Protein AF-A0A1B6G042-F1 (afdb_monomer_lite)

Organism: NCBI:txid1464854

Secondary structure (DSSP, 8-state):
-----------STT--------SS-----------------SSHHHHT---SS-GGG----SS----SPPP-------HHHHHH-----S---TTSTT------------GGG---EEEE-TT--EEEEEETTEEEEEEETTSS--EEEE-GGG----

Structure (mmCIF, N/CA/C/O backbone):
data_AF-A0A1B6G042-F1
#
_entry.id   AF-A0A1B6G042-F1
#
loop_
_atom_site.group_PDB
_atom_site.id
_atom_site.type_symbol
_atom_site.label_atom_id
_atom_site.label_alt_id
_atom_site.label_comp_id
_atom_site.label_asym_id
_atom_site.label_entity_id
_atom_site.label_seq_id
_atom_site.pdbx_PDB_ins_code
_atom_site.Cartn_x
_atom_site.Cartn_y
_atom_site.Cartn_z
_atom_site.occupancy
_atom_site.B_iso_or_equiv
_atom_site.auth_seq_id
_atom_site.auth_comp_id
_atom_site.auth_asym_id
_atom_site.auth_atom_id
_atom_site.pdbx_PDB_model_num
ATOM 1 N N . PRO A 1 1 ? -25.282 -15.200 5.247 1.00 34.31 1 PRO A N 1
ATOM 2 C CA . PRO A 1 1 ? -24.492 -14.093 4.660 1.00 34.31 1 PRO A CA 1
ATOM 3 C C . PRO A 1 1 ? -25.075 -12.740 5.104 1.00 34.31 1 PRO A C 1
ATOM 5 O O . PRO A 1 1 ? -25.828 -12.111 4.377 1.00 34.31 1 PRO A O 1
ATOM 8 N N . THR A 1 2 ? -24.783 -12.350 6.344 1.00 31.58 2 THR A N 1
ATOM 9 C CA . THR A 1 2 ? -25.293 -11.137 7.014 1.00 31.58 2 THR A CA 1
ATOM 10 C C . THR A 1 2 ? -24.176 -10.103 7.174 1.00 31.58 2 THR A C 1
ATOM 12 O O . THR A 1 2 ? -23.960 -9.569 8.254 1.00 31.58 2 THR A O 1
ATOM 15 N N . GLY A 1 3 ? -23.393 -9.892 6.116 1.00 38.59 3 GLY A N 1
ATOM 16 C CA . GLY A 1 3 ? -22.325 -8.899 6.108 1.00 38.59 3 GLY A CA 1
ATOM 17 C C . GLY A 1 3 ? -22.802 -7.665 5.369 1.00 38.59 3 GLY A C 1
ATOM 18 O O . GLY A 1 3 ? -22.848 -7.679 4.142 1.00 38.59 3 GLY A O 1
ATOM 19 N N . THR A 1 4 ? -23.163 -6.618 6.097 1.00 40.19 4 THR A N 1
ATOM 20 C CA . THR A 1 4 ? -23.264 -5.260 5.561 1.00 40.19 4 THR A CA 1
ATOM 21 C C . THR A 1 4 ? -21.873 -4.857 5.063 1.00 40.19 4 THR A C 1
ATOM 23 O O . THR A 1 4 ? -21.015 -4.454 5.846 1.00 40.19 4 THR A O 1
ATOM 26 N N . GLN A 1 5 ? -21.593 -5.070 3.775 1.00 47.50 5 GLN A N 1
ATOM 27 C CA . GLN A 1 5 ? -20.310 -4.731 3.152 1.00 47.50 5 GLN A CA 1
ATOM 28 C C . GLN A 1 5 ? -20.258 -3.227 2.858 1.00 47.50 5 GLN A C 1
ATOM 30 O O . GLN A 1 5 ? -20.260 -2.810 1.704 1.00 47.50 5 GLN A O 1
ATOM 35 N N . HIS A 1 6 ? -20.240 -2.401 3.903 1.00 55.12 6 HIS A N 1
ATOM 36 C CA . HIS A 1 6 ? -19.909 -0.989 3.750 1.00 55.12 6 HIS A CA 1
ATOM 37 C C . HIS A 1 6 ? -18.390 -0.855 3.760 1.00 55.12 6 HIS A C 1
ATOM 39 O O . HIS A 1 6 ? -17.737 -1.077 4.778 1.00 55.12 6 HIS A O 1
ATOM 45 N N . PHE A 1 7 ? -17.830 -0.535 2.596 1.00 55.59 7 PHE A N 1
ATOM 46 C CA . PHE A 1 7 ? -16.443 -0.118 2.465 1.00 55.59 7 PHE A CA 1
ATOM 47 C C . PHE A 1 7 ? -16.405 1.405 2.339 1.00 55.59 7 PHE A C 1
ATOM 49 O O . PHE A 1 7 ? -17.081 1.974 1.484 1.00 55.59 7 PHE A O 1
ATOM 56 N N . GLY A 1 8 ? -15.620 2.051 3.194 1.00 59.97 8 GLY A N 1
ATOM 57 C CA . GLY A 1 8 ? -15.415 3.492 3.195 1.00 59.97 8 GLY A CA 1
ATOM 58 C C . GLY A 1 8 ? -13.937 3.821 3.352 1.00 59.97 8 GLY A C 1
ATOM 59 O O . GLY A 1 8 ? -13.137 2.986 3.776 1.00 59.97 8 GLY A O 1
ATOM 60 N N . PHE A 1 9 ? -13.583 5.050 3.006 1.00 64.38 9 PHE A N 1
ATOM 61 C CA . PHE A 1 9 ? -12.252 5.604 3.196 1.00 64.38 9 PHE A CA 1
ATOM 62 C C . PHE A 1 9 ? -12.363 6.893 4.011 1.00 64.38 9 PHE A C 1
ATOM 64 O O . PHE A 1 9 ? -13.376 7.585 3.950 1.00 64.38 9 PHE A O 1
ATOM 71 N N . TRP A 1 10 ? -11.330 7.175 4.798 1.00 63.88 10 TRP A N 1
ATOM 72 C CA . TRP A 1 10 ? -11.264 8.305 5.712 1.00 63.88 10 TRP A CA 1
ATOM 73 C C . TRP A 1 10 ? -9.916 9.005 5.484 1.00 63.88 10 TRP A C 1
ATOM 75 O O . TRP A 1 10 ? -8.875 8.471 5.870 1.00 63.88 10 TRP A O 1
ATOM 85 N N . ASP A 1 11 ? -9.925 10.160 4.811 1.00 64.75 11 ASP A N 1
ATOM 86 C CA . ASP A 1 11 ? -8.728 10.964 4.490 1.00 64.75 11 ASP A CA 1
ATOM 87 C C . ASP A 1 11 ? -8.532 12.207 5.352 1.00 64.75 11 ASP A C 1
ATOM 89 O O . ASP A 1 11 ? -7.410 12.706 5.421 1.00 64.75 11 ASP A O 1
ATOM 93 N N . SER A 1 12 ? -9.586 12.728 5.976 1.00 62.12 12 SER A N 1
ATOM 94 C CA . SER A 1 12 ? -9.532 14.007 6.684 1.00 62.12 12 SER A CA 1
ATOM 95 C C . SER 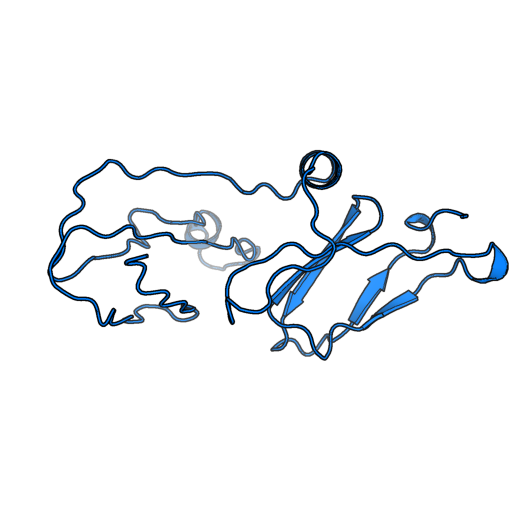A 1 12 ? -9.607 13.874 8.204 1.00 62.12 12 SER A C 1
ATOM 97 O O . SER A 1 12 ? -10.238 12.973 8.757 1.00 62.12 12 SER A O 1
ATOM 99 N N . GLU A 1 13 ? -8.992 14.817 8.913 1.00 65.88 13 GLU A N 1
ATOM 100 C CA . GLU A 1 13 ? -9.157 14.933 10.361 1.00 65.88 13 GLU A CA 1
ATOM 101 C C . GLU A 1 13 ? -10.624 15.186 10.734 1.00 65.88 13 GLU A C 1
ATOM 103 O O . GLU A 1 13 ? -11.360 15.852 10.006 1.00 65.88 13 GLU A O 1
ATOM 108 N N . ASN A 1 14 ? -11.045 14.656 11.888 1.00 66.38 14 ASN A N 1
ATOM 109 C CA . ASN A 1 14 ? -12.383 14.856 12.462 1.00 66.38 14 ASN A CA 1
ATOM 110 C C . ASN A 1 14 ? -13.558 14.460 11.550 1.00 66.38 14 ASN A C 1
ATOM 112 O O . ASN A 1 14 ? -14.662 14.982 11.702 1.00 66.38 14 ASN A O 1
ATOM 116 N N . ASN A 1 15 ? -13.341 13.538 10.610 1.00 73.94 15 ASN A N 1
ATOM 117 C CA . ASN A 1 15 ? -14.422 13.040 9.768 1.00 73.94 15 ASN A CA 1
ATOM 118 C C . ASN A 1 15 ? -15.374 12.128 10.561 1.00 73.94 15 ASN A C 1
ATOM 120 O O . ASN A 1 15 ? -14.982 11.473 11.530 1.00 73.94 15 ASN A O 1
ATOM 124 N N . LEU A 1 16 ? -16.629 12.080 10.131 1.00 80.62 16 LEU A N 1
ATOM 125 C CA . LEU A 1 16 ? -17.658 11.215 10.691 1.00 80.62 16 LEU A CA 1
ATOM 126 C C . LEU A 1 16 ? -18.085 10.228 9.607 1.00 80.62 16 LEU A C 1
ATOM 128 O O . LEU A 1 16 ? -18.511 10.628 8.528 1.00 80.62 16 LEU A O 1
ATOM 132 N N . LEU A 1 17 ? -17.977 8.935 9.907 1.00 81.69 17 LEU A N 1
ATOM 133 C CA . LEU A 1 17 ? -18.494 7.878 9.049 1.00 81.69 17 LEU A CA 1
ATOM 134 C C . LEU A 1 17 ? -19.745 7.281 9.691 1.00 81.69 17 LEU A C 1
ATOM 136 O O . LEU A 1 17 ? -19.658 6.602 10.715 1.00 81.69 17 LEU A O 1
ATOM 140 N N . GLU A 1 18 ? -20.900 7.522 9.076 1.00 84.50 18 GLU A N 1
ATOM 141 C CA . GLU A 1 18 ? -22.148 6.867 9.462 1.00 84.50 18 GLU A CA 1
ATOM 142 C C . GLU A 1 18 ? -22.205 5.459 8.866 1.00 84.50 18 GLU A C 1
ATOM 144 O O . GLU A 1 18 ? -21.971 5.252 7.673 1.00 84.50 18 GLU A O 1
ATOM 149 N N . LEU A 1 19 ? -22.502 4.477 9.715 1.00 83.19 19 LEU A N 1
ATOM 150 C CA . LEU A 1 19 ? -22.678 3.086 9.317 1.00 83.19 19 LEU A CA 1
ATOM 151 C C . LEU A 1 19 ? -24.171 2.763 9.356 1.00 83.19 19 LEU A C 1
ATOM 153 O O . LEU A 1 19 ? -24.751 2.667 10.436 1.00 83.19 19 LEU A O 1
ATOM 157 N N . ASP A 1 20 ? -24.781 2.581 8.187 1.00 84.62 20 ASP A N 1
ATOM 158 C CA . ASP A 1 20 ? -26.182 2.170 8.074 1.00 84.62 20 ASP A CA 1
ATOM 159 C C . ASP A 1 20 ? -26.304 0.656 8.308 1.00 84.62 20 ASP A C 1
ATOM 161 O O . ASP A 1 20 ? -26.171 -0.164 7.397 1.00 84.62 20 ASP A O 1
ATOM 165 N N . ILE A 1 21 ? -26.449 0.270 9.577 1.00 84.69 21 ILE A N 1
ATOM 166 C CA . ILE A 1 21 ? -26.497 -1.129 10.006 1.00 84.69 21 ILE A CA 1
ATOM 167 C C . ILE A 1 21 ? -27.645 -1.369 10.987 1.00 84.69 21 ILE A C 1
ATOM 169 O O . ILE A 1 21 ? -27.965 -0.538 11.834 1.00 84.69 21 ILE A O 1
ATOM 173 N N . LEU A 1 22 ? -28.248 -2.557 10.909 1.00 90.31 22 LEU A N 1
ATOM 174 C CA . LEU A 1 22 ? -29.280 -2.977 11.857 1.00 90.31 22 LEU A CA 1
ATOM 175 C C . LEU A 1 22 ? -28.693 -3.188 13.265 1.00 90.31 22 LEU A C 1
ATOM 177 O O . LEU A 1 22 ? -27.526 -3.576 13.386 1.00 90.31 22 LEU A O 1
ATOM 181 N N . PRO A 1 23 ? -29.493 -3.029 14.338 1.00 90.25 23 PRO A N 1
ATOM 182 C CA . PRO A 1 23 ? -29.051 -3.334 15.696 1.00 90.25 23 PRO A CA 1
ATOM 183 C C . PRO A 1 23 ? -28.523 -4.769 15.825 1.00 90.25 23 PRO A C 1
ATOM 185 O O . PRO A 1 23 ? -29.159 -5.718 15.365 1.00 90.25 23 PRO A O 1
ATOM 188 N N . GLY A 1 24 ? -27.365 -4.942 16.465 1.00 91.75 24 GLY A N 1
ATOM 189 C CA . GLY A 1 24 ? -26.768 -6.261 16.668 1.00 91.75 24 GLY A CA 1
ATOM 190 C C . GLY A 1 24 ? -25.269 -6.226 16.950 1.00 91.75 24 GLY A C 1
ATOM 191 O O . GLY A 1 24 ? -24.676 -5.167 17.152 1.00 91.75 24 GLY A O 1
ATOM 192 N N . VAL A 1 25 ? -24.660 -7.414 16.964 1.00 92.50 25 VAL A N 1
ATOM 193 C CA . VAL A 1 25 ? -23.207 -7.580 17.086 1.00 92.50 25 VAL A CA 1
ATOM 194 C C . VAL A 1 25 ? -22.600 -7.670 15.693 1.00 92.50 25 VAL A C 1
ATOM 196 O O . VAL A 1 25 ? -22.932 -8.570 14.924 1.00 92.50 25 VAL A O 1
ATOM 199 N N . HIS A 1 26 ? -21.671 -6.763 15.403 1.00 90.44 26 HIS A N 1
ATOM 200 C CA . HIS A 1 26 ? -21.015 -6.646 14.104 1.00 90.44 26 HIS A CA 1
ATOM 201 C C . HIS A 1 26 ? -19.498 -6.691 14.241 1.00 90.44 26 HIS A C 1
ATOM 203 O O . HIS A 1 26 ? -18.939 -6.380 15.294 1.00 90.44 26 HIS A O 1
ATOM 209 N N . ARG A 1 27 ? -18.822 -7.064 13.152 1.00 88.94 27 ARG A N 1
ATOM 210 C CA . ARG A 1 27 ? -17.362 -7.013 13.059 1.00 88.94 27 ARG A CA 1
ATOM 211 C C . ARG A 1 27 ? -16.945 -5.708 12.389 1.00 88.94 27 ARG A C 1
ATOM 213 O O . ARG A 1 27 ? -17.296 -5.478 11.238 1.00 88.94 27 ARG A O 1
ATOM 220 N N . LEU A 1 28 ? -16.155 -4.903 13.095 1.00 88.00 28 LEU A N 1
ATOM 221 C CA . LEU A 1 28 ? -15.493 -3.726 12.540 1.00 88.00 28 LEU A CA 1
ATOM 222 C C . LEU A 1 28 ? -14.042 -4.074 12.192 1.00 88.00 28 LEU A C 1
ATOM 224 O O . LEU A 1 28 ? -13.295 -4.551 13.047 1.00 88.00 28 LEU A O 1
ATOM 228 N N . GLU A 1 29 ? -13.648 -3.834 10.944 1.00 88.19 29 GLU A N 1
ATOM 229 C CA . GLU A 1 29 ? -12.272 -3.994 10.470 1.00 88.19 29 GLU A CA 1
ATOM 230 C C . GLU A 1 29 ? -11.763 -2.664 9.926 1.00 88.19 29 GLU A C 1
ATOM 232 O O . GLU A 1 29 ? -12.467 -1.971 9.197 1.00 88.19 29 GLU A O 1
ATOM 237 N N . LEU A 1 30 ? -10.532 -2.312 10.292 1.00 87.44 30 LEU A N 1
ATOM 238 C CA . LEU A 1 30 ? -9.897 -1.059 9.907 1.00 87.44 30 LEU A CA 1
ATOM 239 C C . LEU A 1 30 ? -8.523 -1.369 9.329 1.00 87.44 30 LEU A C 1
ATOM 241 O O . LEU A 1 30 ? -7.677 -1.953 10.010 1.00 87.44 30 LEU A O 1
ATOM 245 N N . LEU A 1 31 ? -8.290 -0.955 8.086 1.00 89.50 31 LEU A N 1
ATOM 246 C CA . LEU A 1 31 ? -6.956 -0.953 7.503 1.00 89.50 31 LEU A CA 1
ATOM 247 C C . LEU A 1 31 ? -6.369 0.452 7.633 1.00 89.50 31 LEU A C 1
ATOM 249 O O . LEU A 1 31 ? -6.847 1.386 6.996 1.00 89.50 31 LEU A O 1
ATOM 253 N N . VAL A 1 32 ? -5.329 0.592 8.453 1.00 89.31 32 VAL A N 1
ATOM 254 C CA . VAL A 1 32 ? -4.673 1.880 8.706 1.00 89.31 32 VAL A CA 1
ATOM 255 C C . VAL A 1 32 ? -3.332 1.923 7.984 1.00 89.31 32 VAL A C 1
ATOM 257 O O . VAL A 1 32 ? -2.435 1.129 8.269 1.00 89.31 32 VAL A O 1
ATOM 260 N N . GLU A 1 33 ? -3.181 2.862 7.052 1.00 89.88 33 GLU A N 1
ATOM 261 C CA . GLU A 1 33 ? -1.941 3.048 6.302 1.00 89.88 33 GLU A CA 1
ATOM 262 C C . GLU A 1 33 ? -1.028 4.077 6.981 1.00 89.88 33 GLU A C 1
ATOM 264 O O . GLU A 1 33 ? -1.398 5.227 7.203 1.00 89.88 33 GLU A O 1
ATOM 269 N N . ASN A 1 34 ? 0.224 3.696 7.234 1.00 90.69 34 ASN A N 1
ATOM 270 C CA . ASN A 1 34 ? 1.278 4.659 7.535 1.00 90.69 34 ASN A CA 1
ATOM 271 C C . ASN A 1 34 ? 1.818 5.261 6.223 1.00 90.69 34 ASN A C 1
ATOM 273 O O . ASN A 1 34 ? 2.567 4.593 5.499 1.00 90.69 34 ASN A O 1
ATOM 277 N N . CYS A 1 35 ? 1.455 6.517 5.942 1.00 88.25 35 CYS A N 1
ATOM 278 C CA . CYS A 1 35 ? 1.837 7.260 4.732 1.00 88.25 35 CYS A CA 1
ATOM 279 C C . CYS A 1 35 ? 3.202 7.976 4.825 1.00 88.25 35 CYS A C 1
ATOM 281 O O . CYS A 1 35 ? 3.535 8.766 3.950 1.00 88.25 35 CYS A O 1
ATOM 283 N N . GLY A 1 36 ? 4.005 7.690 5.855 1.00 88.56 36 GLY A N 1
ATOM 284 C CA . GLY A 1 36 ? 5.276 8.368 6.120 1.00 88.56 36 GLY A CA 1
ATOM 285 C C . GLY A 1 36 ? 5.219 9.206 7.396 1.00 88.56 36 GLY A C 1
ATOM 286 O O . GLY A 1 36 ? 4.154 9.648 7.827 1.00 88.56 36 GLY A O 1
ATOM 287 N N . ARG A 1 37 ? 6.374 9.385 8.044 1.00 90.25 37 ARG A N 1
ATOM 288 C CA . ARG A 1 37 ? 6.514 10.283 9.199 1.00 90.25 37 ARG A CA 1
ATOM 289 C C . ARG A 1 37 ? 6.942 11.664 8.731 1.00 90.25 37 ARG A C 1
ATOM 291 O O . ARG A 1 37 ? 7.588 11.785 7.694 1.00 90.25 37 ARG A O 1
ATOM 298 N N . ILE A 1 38 ? 6.601 12.669 9.528 1.00 89.00 38 ILE A N 1
ATOM 299 C CA . ILE A 1 38 ? 7.084 14.032 9.337 1.00 89.00 38 ILE A CA 1
ATOM 300 C C . ILE A 1 38 ? 8.615 13.989 9.396 1.00 89.00 38 ILE A C 1
ATOM 302 O O . ILE A 1 38 ? 9.189 13.464 10.349 1.00 89.00 38 ILE A O 1
ATOM 306 N N . SER A 1 39 ? 9.268 14.483 8.346 1.00 90.44 39 SER A N 1
ATOM 307 C CA . SER A 1 39 ? 10.732 14.527 8.240 1.00 90.44 39 SER A CA 1
ATOM 308 C C . SER A 1 39 ? 11.306 15.919 8.499 1.00 90.44 39 SER A C 1
ATOM 310 O O . SER A 1 39 ? 12.521 16.074 8.567 1.00 90.44 39 SER A O 1
ATOM 312 N N . TYR A 1 40 ? 10.444 16.928 8.616 1.00 92.38 40 TYR A N 1
ATOM 313 C CA . TYR A 1 40 ? 10.811 18.308 8.899 1.00 92.38 40 TYR A CA 1
ATOM 314 C C . TYR A 1 40 ? 9.673 19.001 9.647 1.00 92.38 40 TYR A C 1
ATOM 316 O O . TYR A 1 40 ? 8.518 18.897 9.238 1.00 92.38 40 TYR A O 1
ATOM 324 N N . SER A 1 41 ? 10.002 19.687 10.738 1.00 91.81 41 SER A N 1
ATOM 325 C CA . SER A 1 41 ? 9.063 20.472 11.536 1.00 91.81 41 SER A CA 1
ATOM 326 C C . SER A 1 41 ? 9.827 21.498 12.367 1.00 91.81 41 SER A C 1
ATOM 328 O O . SER A 1 41 ? 10.917 21.201 12.857 1.00 91.81 41 SER A O 1
ATOM 330 N N . GLU A 1 42 ? 9.242 22.679 12.559 1.00 93.31 42 GLU A N 1
ATOM 331 C CA . GLU A 1 42 ? 9.721 23.663 13.539 1.00 93.31 42 GLU A CA 1
ATOM 332 C C . GLU A 1 42 ? 9.373 23.241 14.975 1.00 93.31 42 GLU A C 1
ATOM 334 O O . GLU A 1 42 ? 10.107 23.544 15.914 1.00 93.31 42 GLU A O 1
ATOM 339 N N . ASN A 1 43 ? 8.282 22.488 15.145 1.00 91.69 43 ASN A N 1
ATOM 340 C CA . ASN A 1 43 ? 7.909 21.878 16.413 1.00 91.69 43 ASN A CA 1
ATOM 341 C C . ASN A 1 43 ? 8.449 20.441 16.490 1.00 91.69 43 ASN A C 1
ATOM 343 O O . ASN A 1 43 ? 7.992 19.556 15.760 1.00 91.69 43 ASN A O 1
ATOM 347 N N . LEU A 1 44 ? 9.408 20.201 17.386 1.00 89.31 44 LEU A N 1
ATOM 348 C CA . LEU A 1 44 ? 10.047 18.893 17.557 1.00 89.31 44 LEU A CA 1
ATOM 349 C C . LEU A 1 44 ? 9.080 17.800 18.030 1.00 89.31 44 LEU A C 1
ATOM 351 O O . LEU A 1 44 ? 9.294 16.634 17.696 1.00 89.31 44 LEU A O 1
ATOM 355 N N . ASP A 1 45 ? 8.000 18.151 18.731 1.00 88.00 45 ASP A N 1
ATOM 356 C CA . ASP A 1 45 ? 7.016 17.168 19.199 1.00 88.00 45 ASP A CA 1
ATOM 357 C C . ASP A 1 45 ? 6.321 16.464 18.025 1.00 88.00 45 ASP A C 1
ATOM 359 O O . ASP A 1 45 ? 6.023 15.271 18.093 1.00 88.00 45 ASP A O 1
ATOM 363 N N . TRP A 1 46 ? 6.158 17.155 16.893 1.00 85.12 46 TRP A N 1
ATOM 364 C CA . TRP A 1 46 ? 5.577 16.577 15.676 1.00 85.12 46 TRP A CA 1
ATOM 365 C C . TRP A 1 46 ? 6.467 15.495 15.057 1.00 85.12 46 TRP A C 1
ATOM 367 O O . TRP A 1 46 ? 5.982 14.562 14.418 1.00 85.12 46 TRP A O 1
ATOM 377 N N . LEU A 1 47 ? 7.784 15.561 15.281 1.00 86.62 47 LEU A N 1
ATOM 378 C CA . LEU A 1 47 ? 8.709 14.515 14.833 1.00 86.62 47 LEU A CA 1
ATOM 379 C C . LEU A 1 47 ? 8.558 13.227 15.657 1.00 86.62 47 LEU A C 1
ATOM 381 O O . LEU A 1 47 ? 8.902 12.144 15.175 1.00 86.62 47 LEU A O 1
ATOM 385 N N . ALA A 1 48 ? 8.026 13.325 16.878 1.00 86.19 48 ALA A N 1
ATOM 386 C CA . ALA A 1 48 ? 7.762 12.184 17.749 1.00 86.19 48 ALA A CA 1
ATOM 387 C C . ALA A 1 48 ? 6.402 11.511 17.480 1.00 86.19 48 ALA A C 1
ATOM 389 O O . ALA A 1 48 ? 6.111 10.463 18.070 1.00 86.19 48 ALA A O 1
ATOM 390 N N . GLU A 1 49 ? 5.580 12.060 16.578 1.00 83.50 49 GLU A N 1
ATOM 391 C CA . GLU A 1 49 ? 4.255 11.523 16.280 1.00 83.50 49 GLU A CA 1
ATOM 392 C C . GLU A 1 49 ? 4.297 10.066 15.807 1.00 83.50 49 GLU A C 1
ATOM 394 O O . GLU A 1 49 ? 4.959 9.669 14.834 1.00 83.50 49 GLU A O 1
ATOM 399 N N . LYS A 1 50 ? 3.505 9.242 16.491 1.00 87.31 50 LYS A N 1
ATOM 400 C CA . LYS A 1 50 ? 3.281 7.851 16.108 1.00 87.31 50 LYS A CA 1
ATOM 401 C C . LYS A 1 50 ? 2.212 7.778 15.020 1.00 87.31 50 LYS A C 1
ATOM 403 O O . LYS A 1 50 ? 1.363 8.647 14.879 1.00 87.31 50 LYS A O 1
ATOM 408 N N . LYS A 1 51 ? 2.266 6.707 14.229 1.00 86.94 51 LYS A N 1
ATOM 409 C CA . LYS A 1 51 ? 1.271 6.390 13.196 1.00 86.94 51 LYS A CA 1
ATOM 410 C C . LYS A 1 51 ? 0.471 5.164 13.627 1.00 86.94 51 LYS A C 1
ATOM 412 O O . LYS A 1 51 ? 0.949 4.382 14.449 1.00 86.94 51 LYS A O 1
ATOM 417 N N . GLY A 1 52 ? -0.705 4.974 13.040 1.00 87.88 52 GLY A N 1
ATOM 418 C CA . GLY A 1 52 ? -1.682 3.995 13.522 1.00 87.88 52 GLY A CA 1
ATOM 419 C C . GLY A 1 52 ? -2.694 4.657 14.451 1.00 87.88 52 GLY A C 1
ATOM 420 O O . GLY A 1 52 ? -2.807 5.872 14.429 1.00 87.88 52 GLY A O 1
ATOM 421 N N . LEU A 1 53 ? -3.410 3.874 15.255 1.00 86.31 53 LEU A N 1
ATOM 422 C CA . LEU A 1 53 ? -4.344 4.390 16.259 1.00 86.31 53 LEU A CA 1
ATOM 423 C C . LEU A 1 53 ? -3.655 4.486 17.623 1.00 86.31 53 LEU A C 1
ATOM 425 O O . LEU A 1 53 ? -2.944 3.567 18.035 1.00 86.31 53 LEU A O 1
ATOM 429 N N . GLY A 1 54 ? -3.893 5.582 18.326 1.00 80.75 54 GLY A N 1
ATOM 430 C CA . GLY A 1 54 ? -3.304 5.906 19.616 1.00 80.75 54 GLY A CA 1
ATOM 431 C C . GLY A 1 54 ? -4.205 6.840 20.427 1.00 80.75 54 GLY A C 1
ATOM 432 O O . GLY A 1 54 ? -5.327 7.134 20.010 1.00 80.75 54 GLY A O 1
ATOM 433 N N . PRO A 1 55 ? -3.741 7.294 21.605 1.00 78.25 55 PRO A N 1
ATOM 434 C CA . PRO A 1 55 ? -4.516 8.183 22.472 1.00 78.25 55 PRO A CA 1
ATOM 435 C C . PRO A 1 55 ? -4.958 9.473 21.767 1.00 78.25 55 PRO A C 1
ATOM 437 O O . PRO A 1 55 ? -6.100 9.901 21.933 1.00 78.25 55 PRO A O 1
ATOM 440 N N . ASP A 1 56 ? -4.074 10.025 20.933 1.00 74.31 56 ASP A N 1
ATOM 441 C CA . ASP A 1 56 ? -4.249 11.324 20.275 1.00 74.31 56 ASP A CA 1
ATOM 442 C C . ASP A 1 56 ? -5.037 11.233 18.956 1.00 74.31 56 ASP A C 1
ATOM 444 O O . ASP A 1 56 ? -5.483 12.239 18.419 1.00 74.31 56 ASP A O 1
ATOM 448 N N . ASN A 1 57 ? -5.259 10.020 18.442 1.00 76.81 57 ASN A N 1
ATOM 449 C CA . ASN A 1 57 ? -5.967 9.755 17.188 1.00 76.81 57 ASN A CA 1
ATOM 450 C C . ASN A 1 57 ? -6.846 8.498 17.302 1.00 76.81 57 ASN A C 1
ATOM 452 O O . ASN A 1 57 ? -6.739 7.523 16.551 1.00 76.81 57 ASN A O 1
ATOM 456 N N . ARG A 1 58 ? -7.712 8.531 18.315 1.00 79.19 58 ARG A N 1
ATOM 457 C CA . ARG A 1 58 ? -8.673 7.476 18.645 1.00 79.19 58 ARG A CA 1
ATOM 458 C C . ARG A 1 58 ? -9.908 7.516 17.752 1.00 79.19 58 ARG A C 1
ATOM 460 O O . ARG A 1 58 ? -10.389 8.577 17.371 1.00 79.19 58 ARG A O 1
ATOM 467 N N . ILE A 1 59 ? -10.483 6.340 17.532 1.00 82.69 59 ILE A N 1
ATOM 468 C CA . ILE A 1 59 ? -11.812 6.190 16.938 1.00 82.69 59 ILE A CA 1
ATOM 469 C C . ILE A 1 59 ? -12.827 6.080 18.070 1.00 82.69 59 ILE A C 1
ATOM 471 O O . ILE A 1 59 ? -12.636 5.307 19.011 1.00 82.69 59 ILE A O 1
ATOM 475 N N . VAL A 1 60 ? -13.907 6.850 17.968 1.00 86.50 60 VAL A N 1
ATOM 476 C CA . VAL A 1 60 ? -15.022 6.820 18.916 1.00 86.50 60 VAL A CA 1
ATOM 477 C C . VAL A 1 60 ? -16.220 6.185 18.225 1.00 86.50 60 VAL A C 1
ATOM 479 O O . VAL A 1 60 ? -16.680 6.682 17.201 1.00 86.50 60 VAL A O 1
ATOM 482 N N . LEU A 1 61 ? -16.724 5.088 18.789 1.00 88.19 61 LEU A N 1
ATOM 483 C CA . LEU A 1 61 ? -17.958 4.464 18.324 1.00 88.19 61 LEU A CA 1
ATOM 484 C C . LEU A 1 61 ? -19.137 5.107 19.052 1.00 88.19 61 LEU A C 1
ATOM 486 O O . LEU A 1 61 ? -19.259 4.988 20.270 1.00 88.19 61 LEU A O 1
ATOM 490 N N . GLN A 1 62 ? -19.996 5.798 18.310 1.00 89.00 62 GLN A N 1
ATOM 491 C CA . GLN A 1 62 ? -21.260 6.291 18.847 1.00 89.00 62 GLN A CA 1
ATOM 492 C C . GLN A 1 62 ? -22.296 5.161 18.803 1.00 89.00 62 GLN A C 1
ATOM 494 O O . GLN A 1 62 ? -22.345 4.403 17.838 1.00 89.00 62 GLN A O 1
ATOM 499 N N . TYR A 1 63 ? -23.107 5.032 19.856 1.00 89.81 63 TYR A N 1
ATOM 500 C CA . TYR A 1 63 ? -24.201 4.048 19.957 1.00 89.81 63 TYR A CA 1
ATOM 501 C C . TYR A 1 63 ? -23.793 2.564 19.898 1.00 89.81 63 TYR A C 1
ATOM 503 O O . TYR A 1 63 ? -24.653 1.690 19.808 1.00 89.81 63 TYR A O 1
ATOM 511 N N . ALA A 1 64 ? -22.501 2.255 20.005 1.00 89.62 64 ALA A N 1
ATOM 512 C CA . ALA A 1 64 ? -21.988 0.892 20.011 1.00 89.62 64 ALA A CA 1
ATOM 513 C C . ALA A 1 64 ? -20.893 0.728 21.069 1.00 89.62 64 ALA A C 1
ATOM 515 O O . ALA A 1 64 ? -20.118 1.646 21.327 1.00 89.62 64 ALA A O 1
ATOM 516 N N . ASN A 1 65 ? -20.806 -0.469 21.653 1.00 90.62 65 ASN A N 1
ATOM 517 C CA . ASN A 1 65 ? -19.774 -0.825 22.623 1.00 90.62 65 ASN A CA 1
ATOM 518 C C . ASN A 1 65 ? -18.977 -2.037 22.118 1.00 90.62 65 ASN A C 1
ATOM 520 O O . ASN A 1 65 ? -19.592 -3.016 21.683 1.00 90.62 65 ASN A O 1
ATOM 524 N N . PRO A 1 66 ? -17.632 -2.024 22.186 1.00 89.81 66 PRO A N 1
ATOM 525 C CA . PRO A 1 66 ? -16.830 -3.198 21.864 1.00 89.81 66 PRO A CA 1
ATOM 526 C C . PRO A 1 66 ? -17.179 -4.378 22.779 1.00 89.81 66 PRO A C 1
ATOM 528 O O . PRO A 1 66 ? -17.106 -4.270 24.000 1.00 89.81 66 PRO A O 1
ATOM 531 N N . VAL A 1 67 ? -17.516 -5.523 22.183 1.00 92.69 67 VAL A N 1
ATOM 532 C CA . VAL A 1 67 ? -17.813 -6.775 22.911 1.00 92.69 67 VAL A CA 1
ATOM 533 C C . VAL A 1 67 ? -16.631 -7.751 22.934 1.00 92.69 67 VAL A C 1
ATOM 535 O O . VAL A 1 67 ? -16.705 -8.818 23.537 1.00 92.69 67 VAL A O 1
ATOM 538 N N . SER A 1 68 ? -15.525 -7.398 22.278 1.00 90.00 68 SER A N 1
ATOM 539 C CA . SER A 1 68 ? -14.301 -8.195 22.205 1.00 90.00 68 SER A CA 1
ATOM 540 C C . SER A 1 68 ? -13.064 -7.312 22.322 1.00 90.00 68 SER A C 1
ATOM 542 O O . SER A 1 68 ? -13.107 -6.112 22.046 1.00 90.00 68 SER A O 1
ATOM 544 N N . LYS A 1 69 ? -11.927 -7.918 22.683 1.00 90.00 69 LYS A N 1
ATOM 545 C CA . LYS A 1 69 ? -10.630 -7.234 22.622 1.00 90.00 69 LYS A CA 1
ATOM 546 C C . LYS A 1 69 ? -10.301 -6.855 21.177 1.00 90.00 69 LYS A C 1
ATOM 548 O O . LYS A 1 69 ? -10.625 -7.596 20.248 1.00 90.00 69 LYS A O 1
ATOM 553 N N . LEU A 1 70 ? -9.619 -5.725 21.011 1.00 89.19 70 LEU A N 1
ATOM 554 C CA . LEU A 1 70 ? -9.071 -5.321 19.724 1.00 89.19 70 LEU A CA 1
ATOM 555 C C . LEU A 1 70 ? -7.981 -6.315 19.302 1.00 89.19 70 LEU A C 1
ATOM 557 O O . LEU A 1 70 ? -7.030 -6.547 20.048 1.00 89.19 70 LEU A O 1
ATOM 561 N N . ASN A 1 71 ? -8.121 -6.884 18.107 1.00 92.50 71 ASN A N 1
ATOM 562 C CA . ASN A 1 71 ? -7.075 -7.683 17.483 1.00 92.50 71 ASN A CA 1
ATOM 563 C C . ASN A 1 71 ? -6.323 -6.815 16.468 1.00 92.50 71 ASN A C 1
ATOM 565 O O . ASN A 1 71 ? -6.941 -6.258 15.563 1.00 92.50 71 ASN A O 1
ATOM 569 N N . ILE A 1 72 ? -5.003 -6.707 16.618 1.00 92.12 72 ILE A N 1
ATOM 570 C CA . ILE A 1 72 ? -4.147 -5.901 15.744 1.00 92.12 72 ILE A CA 1
ATOM 571 C C . ILE A 1 72 ? -3.249 -6.846 14.959 1.00 92.12 72 ILE A C 1
ATOM 573 O O . ILE A 1 72 ? -2.467 -7.599 15.535 1.00 92.12 72 ILE A O 1
ATOM 577 N N . THR A 1 73 ? -3.344 -6.787 13.634 1.00 93.19 73 THR A N 1
ATOM 578 C CA . THR A 1 73 ? -2.492 -7.562 12.729 1.00 93.19 73 THR A CA 1
ATOM 579 C C . THR A 1 73 ? -1.633 -6.613 11.908 1.00 93.19 73 THR A C 1
ATOM 581 O O . THR A 1 73 ? -2.147 -5.727 11.230 1.00 93.19 73 THR A O 1
ATOM 584 N N . GLY A 1 74 ? -0.314 -6.788 11.979 1.00 91.88 74 GLY A N 1
ATOM 585 C CA . GLY A 1 74 ? 0.619 -6.043 11.141 1.00 91.88 74 GLY A CA 1
ATOM 586 C C . GLY A 1 74 ? 0.603 -6.562 9.704 1.00 91.88 74 GLY A C 1
ATOM 587 O O . GLY A 1 74 ? 0.670 -7.769 9.481 1.00 91.88 74 GLY A O 1
ATOM 588 N N . VAL A 1 75 ? 0.568 -5.647 8.734 1.00 92.38 75 VAL A N 1
ATOM 589 C CA . VAL A 1 75 ? 0.732 -5.949 7.304 1.00 92.38 75 VAL A CA 1
ATOM 590 C C . VAL A 1 75 ? 2.059 -5.325 6.863 1.00 92.38 75 VAL A C 1
ATOM 592 O O . VAL A 1 75 ? 2.089 -4.170 6.444 1.00 92.38 75 VAL A O 1
ATOM 595 N N . PRO A 1 76 ? 3.192 -6.028 7.052 1.00 89.19 76 PRO A N 1
ATOM 596 C CA . PRO A 1 76 ? 4.508 -5.396 7.006 1.00 89.19 76 PRO A CA 1
ATOM 597 C C . PRO A 1 76 ? 4.980 -5.103 5.576 1.00 89.19 76 PRO A C 1
ATOM 599 O O . PRO A 1 76 ? 5.867 -4.275 5.398 1.00 89.19 76 PRO A O 1
ATOM 602 N N . LEU A 1 77 ? 4.401 -5.775 4.567 1.00 92.56 77 LEU A N 1
ATOM 603 C CA . LEU A 1 77 ? 4.707 -5.581 3.141 1.00 92.56 77 LEU A CA 1
ATOM 604 C C . LEU A 1 77 ? 6.217 -5.648 2.828 1.00 92.56 77 LEU A C 1
ATOM 606 O O . LEU A 1 77 ? 6.728 -4.959 1.948 1.00 92.56 77 LEU A O 1
ATOM 610 N N . LEU A 1 78 ? 6.942 -6.489 3.570 1.00 94.44 78 LEU A N 1
ATOM 611 C CA . LEU A 1 78 ? 8.363 -6.747 3.352 1.00 94.44 78 LEU A CA 1
ATOM 612 C C . LEU A 1 78 ? 8.553 -7.679 2.156 1.00 94.44 78 LEU A C 1
ATOM 614 O O . LEU A 1 78 ? 7.689 -8.504 1.864 1.00 94.44 78 LEU A O 1
ATOM 618 N N . SER A 1 79 ? 9.721 -7.602 1.517 1.00 94.25 79 SER A N 1
ATOM 619 C CA . SER A 1 79 ? 10.060 -8.431 0.353 1.00 94.25 79 SER A CA 1
ATOM 620 C C . SER A 1 79 ? 9.790 -9.924 0.588 1.00 94.25 79 SER A C 1
ATOM 622 O O . SER A 1 79 ? 9.021 -10.531 -0.151 1.00 94.25 79 SER A O 1
ATOM 624 N N . HIS A 1 80 ? 10.324 -10.492 1.677 1.00 94.56 80 HIS A N 1
ATOM 625 C CA . HIS A 1 80 ? 10.116 -11.899 2.040 1.00 94.56 80 HIS A CA 1
ATOM 626 C C . HIS A 1 80 ? 8.657 -12.225 2.401 1.00 94.56 80 HIS A C 1
ATOM 628 O O . HIS A 1 80 ? 8.189 -13.340 2.184 1.00 94.56 80 HIS A O 1
ATOM 634 N N . TRP A 1 81 ? 7.919 -11.256 2.951 1.00 94.56 81 TRP A N 1
ATOM 635 C CA . TRP A 1 81 ? 6.503 -11.429 3.256 1.00 94.56 81 TRP A CA 1
ATOM 636 C C . TRP A 1 81 ? 5.701 -11.547 1.958 1.00 94.56 81 TRP A C 1
ATOM 638 O O . TRP A 1 81 ? 4.990 -12.527 1.780 1.00 94.56 81 TRP A O 1
ATOM 648 N N . ILE A 1 82 ? 5.903 -10.629 1.007 1.00 94.81 82 ILE A N 1
ATOM 649 C CA . ILE A 1 82 ? 5.245 -10.657 -0.307 1.00 94.81 82 ILE A CA 1
ATOM 650 C C . ILE A 1 82 ? 5.599 -11.923 -1.094 1.00 94.81 82 ILE A C 1
ATOM 652 O O . ILE A 1 82 ? 4.713 -12.543 -1.682 1.00 94.81 82 ILE A O 1
ATOM 656 N N . THR A 1 83 ? 6.869 -12.335 -1.100 1.00 94.06 83 THR A N 1
ATOM 657 C CA . THR A 1 83 ? 7.302 -13.519 -1.859 1.00 94.06 83 THR A CA 1
ATOM 658 C C . THR A 1 83 ? 6.869 -14.841 -1.223 1.00 94.06 83 THR A C 1
ATOM 660 O O . THR A 1 83 ? 6.774 -15.837 -1.937 1.00 94.06 83 THR A O 1
ATOM 663 N N . SER A 1 84 ? 6.551 -14.862 0.078 1.00 94.88 84 SER A N 1
ATOM 664 C CA . SER A 1 84 ? 6.015 -16.050 0.765 1.00 94.88 84 SER A CA 1
ATOM 665 C C . SER A 1 84 ? 4.497 -16.218 0.640 1.00 94.88 84 SER A C 1
ATOM 667 O O . SER A 1 84 ? 3.971 -17.267 1.018 1.00 94.88 84 SER A O 1
ATOM 669 N N . LEU A 1 85 ? 3.774 -15.232 0.092 1.00 93.50 85 LEU A N 1
ATOM 670 C CA . LEU A 1 85 ? 2.324 -15.326 -0.080 1.00 93.50 85 LEU A CA 1
ATOM 671 C C . LEU A 1 85 ? 1.944 -16.454 -1.045 1.00 93.50 85 LEU A C 1
ATOM 673 O O . LEU A 1 85 ? 2.404 -16.523 -2.189 1.00 93.50 85 LEU A O 1
ATOM 677 N N . THR A 1 86 ? 1.019 -17.300 -0.602 1.00 93.12 86 THR A N 1
ATOM 678 C CA . THR A 1 86 ? 0.448 -18.405 -1.378 1.00 93.12 86 THR A CA 1
ATOM 679 C C . THR A 1 86 ? -1.058 -18.204 -1.573 1.00 93.1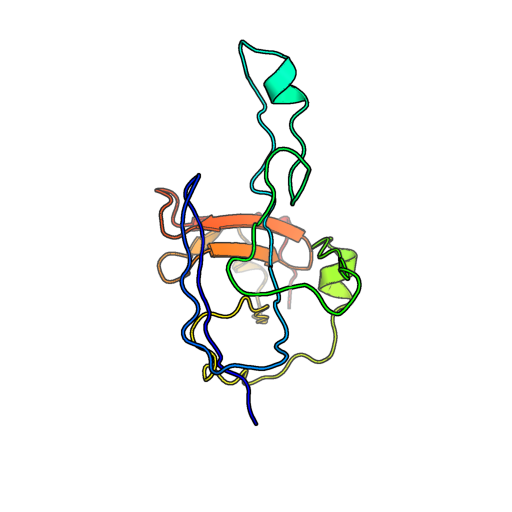2 86 THR A C 1
ATOM 681 O O . THR A 1 86 ? -1.633 -17.217 -1.124 1.00 93.12 86 THR A O 1
ATOM 684 N N . GLY A 1 87 ? -1.720 -19.116 -2.291 1.00 91.06 87 GLY A N 1
ATOM 685 C CA . GLY A 1 87 ? -3.181 -19.082 -2.426 1.00 91.06 87 GLY A CA 1
ATOM 686 C C . GLY A 1 87 ? -3.733 -18.091 -3.457 1.00 91.06 87 GLY A C 1
ATOM 687 O O . GLY A 1 87 ? -4.945 -17.885 -3.493 1.00 91.06 87 GLY A O 1
ATOM 688 N N . TRP A 1 88 ? -2.879 -17.525 -4.318 1.00 89.44 88 TRP A N 1
ATOM 689 C CA . TRP A 1 88 ? -3.271 -16.666 -5.440 1.00 89.44 88 TRP A CA 1
ATOM 690 C C . TRP A 1 88 ? -4.376 -17.301 -6.294 1.00 89.44 88 TRP A C 1
ATOM 692 O O . TRP A 1 88 ? -4.326 -18.490 -6.619 1.00 89.44 88 TRP A O 1
ATOM 702 N N . LYS A 1 89 ? -5.377 -16.501 -6.668 1.00 85.56 89 LYS A N 1
ATOM 703 C CA . LYS A 1 89 ? -6.517 -16.935 -7.482 1.00 85.56 89 LYS A CA 1
ATOM 704 C C . LYS A 1 89 ? -6.516 -16.176 -8.808 1.00 85.56 89 LYS A C 1
ATOM 706 O O . LYS A 1 89 ? -6.435 -14.956 -8.810 1.00 85.56 89 LYS A O 1
ATOM 711 N N . ASN A 1 90 ? -6.670 -16.898 -9.921 1.00 75.25 90 ASN A N 1
ATOM 712 C CA . ASN A 1 90 ? -6.646 -16.337 -11.285 1.00 75.25 90 ASN A CA 1
ATOM 713 C C . ASN A 1 90 ? -7.825 -15.399 -11.595 1.00 75.25 90 ASN A C 1
ATOM 715 O O . ASN A 1 90 ? -7.816 -14.699 -12.600 1.00 75.25 90 ASN A O 1
ATOM 719 N N . LYS A 1 91 ? -8.862 -15.416 -10.754 1.00 62.31 91 LYS A N 1
ATOM 720 C CA . LYS A 1 91 ? -10.041 -14.561 -10.847 1.00 62.31 91 LYS A CA 1
ATOM 721 C C . LYS A 1 91 ? -10.436 -14.190 -9.429 1.00 62.31 91 LYS A C 1
ATOM 723 O O . LYS A 1 91 ? -11.120 -14.958 -8.752 1.00 62.31 91 LYS A O 1
ATOM 728 N N . VAL A 1 92 ? -9.957 -13.050 -8.945 1.00 56.25 92 VAL A N 1
ATOM 729 C CA . VAL A 1 92 ? -10.582 -12.451 -7.770 1.00 56.25 92 VAL A CA 1
ATOM 730 C C . VAL A 1 92 ? -11.925 -11.935 -8.258 1.00 56.25 92 VAL A C 1
ATOM 732 O O . VAL A 1 92 ? -11.995 -11.208 -9.248 1.00 56.25 92 VAL A O 1
ATOM 735 N N . ARG A 1 93 ? -13.002 -12.379 -7.610 1.00 48.25 93 ARG A N 1
ATOM 736 C CA . ARG A 1 93 ? -14.306 -11.742 -7.740 1.00 48.25 93 ARG A CA 1
ATOM 737 C C . ARG A 1 93 ? -14.090 -10.245 -7.496 1.00 48.25 93 ARG A C 1
ATOM 739 O O . ARG A 1 93 ? -13.957 -9.835 -6.351 1.00 48.25 93 ARG A O 1
ATOM 746 N N . TYR A 1 94 ? -14.123 -9.439 -8.556 1.00 48.47 94 TYR A N 1
ATOM 747 C CA . TYR A 1 94 ? -14.322 -7.981 -8.504 1.00 48.47 94 TYR A CA 1
ATOM 748 C C . TYR A 1 94 ? -15.668 -7.606 -7.830 1.00 48.47 94 TYR A C 1
ATOM 750 O O . TYR A 1 94 ? -16.094 -6.458 -7.877 1.00 48.47 94 TYR A O 1
ATOM 758 N N . GLU A 1 95 ? -16.370 -8.573 -7.225 1.00 47.72 95 GLU A N 1
ATOM 759 C CA . GLU A 1 95 ? -17.671 -8.418 -6.580 1.00 47.72 95 GLU A CA 1
ATOM 760 C C . GLU A 1 95 ? -17.590 -7.585 -5.296 1.00 47.72 95 GLU A C 1
ATOM 762 O O . GLU A 1 95 ? -18.601 -7.013 -4.908 1.00 47.72 95 GLU A O 1
ATOM 767 N N . VAL A 1 96 ? -16.411 -7.431 -4.676 1.00 50.72 96 VAL A N 1
ATOM 768 C CA . VAL A 1 96 ? -16.222 -6.444 -3.601 1.00 50.72 96 VAL A CA 1
ATOM 769 C C . VAL A 1 96 ? -15.581 -5.195 -4.196 1.00 50.72 96 VAL A C 1
ATOM 771 O O . VAL A 1 96 ? -14.365 -5.005 -4.135 1.00 50.72 96 VAL A O 1
ATOM 774 N N . LYS A 1 97 ? -16.403 -4.339 -4.812 1.00 53.84 97 LYS A N 1
ATOM 775 C CA . LYS A 1 97 ? -15.980 -2.982 -5.177 1.00 53.84 97 LYS A CA 1
ATOM 776 C C . LYS A 1 97 ? -15.450 -2.287 -3.916 1.00 53.84 97 LYS A C 1
ATOM 778 O O . LYS A 1 97 ? -16.208 -2.048 -2.985 1.00 53.84 97 LYS A O 1
ATOM 783 N N . GLY A 1 98 ? -14.154 -1.980 -3.897 1.00 65.00 98 GLY A N 1
ATOM 784 C CA . GLY A 1 98 ? -13.539 -1.085 -2.913 1.00 65.00 98 GLY A CA 1
ATOM 785 C C . GLY A 1 98 ? -12.558 -1.722 -1.928 1.00 65.00 98 GLY A C 1
ATOM 786 O O . GLY A 1 98 ? -11.710 -1.006 -1.416 1.00 65.00 98 GLY A O 1
ATOM 787 N N . ALA A 1 99 ? -12.578 -3.036 -1.682 1.00 74.88 99 ALA A N 1
ATOM 788 C CA . ALA A 1 99 ? -11.701 -3.602 -0.651 1.00 74.88 99 ALA A CA 1
ATOM 789 C C . ALA A 1 99 ? -10.206 -3.628 -1.065 1.00 74.88 99 ALA A C 1
ATOM 791 O O . ALA A 1 99 ? -9.885 -4.012 -2.198 1.00 74.88 99 ALA A O 1
ATOM 792 N N . PRO A 1 100 ? -9.271 -3.309 -0.144 1.00 83.38 100 PRO A N 1
ATOM 793 C CA . PRO A 1 100 ? -7.836 -3.438 -0.367 1.00 83.38 100 PRO A CA 1
ATOM 794 C C . PRO A 1 100 ? -7.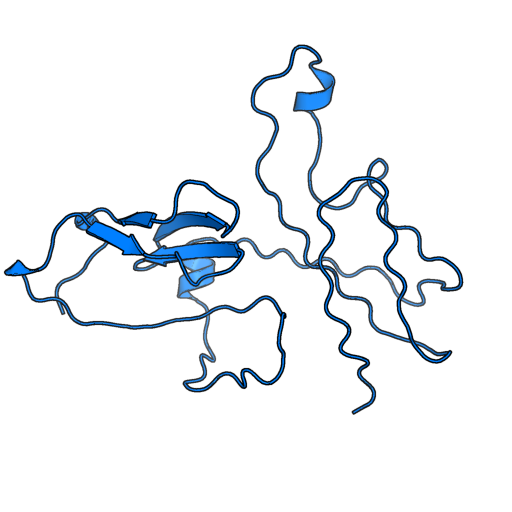477 -4.858 -0.801 1.00 83.38 100 PRO A C 1
ATOM 796 O O . PRO A 1 100 ? -7.836 -5.832 -0.140 1.00 83.38 100 PRO A O 1
ATOM 799 N N . SER A 1 101 ? -6.768 -4.972 -1.921 1.00 85.94 101 SER A N 1
ATOM 800 C CA . SER A 1 101 ? -6.483 -6.253 -2.565 1.00 85.94 101 SER A CA 1
ATOM 801 C C . SER A 1 101 ? -5.036 -6.323 -3.037 1.00 85.94 101 SER A C 1
ATOM 803 O O . SER A 1 101 ? -4.462 -5.324 -3.465 1.00 85.94 101 SER A O 1
ATOM 805 N N . LEU A 1 102 ? -4.457 -7.525 -2.995 1.00 90.19 102 LEU A N 1
ATOM 806 C CA . LEU A 1 102 ? -3.173 -7.817 -3.627 1.00 90.19 102 LEU A CA 1
ATOM 807 C C . LEU A 1 102 ? -3.419 -8.455 -4.992 1.00 90.19 102 LEU A C 1
ATOM 809 O O . LEU A 1 102 ? -4.115 -9.465 -5.101 1.00 90.19 102 LEU A O 1
ATOM 813 N N . ILE A 1 103 ? -2.815 -7.873 -6.023 1.00 90.56 103 ILE A N 1
ATOM 814 C CA . ILE A 1 103 ? -2.898 -8.345 -7.404 1.00 90.56 103 ILE A CA 1
ATOM 815 C C . ILE A 1 103 ? -1.499 -8.770 -7.832 1.00 90.56 103 ILE A C 1
ATOM 817 O O . ILE A 1 103 ? -0.518 -8.079 -7.564 1.00 90.56 103 ILE A O 1
ATOM 821 N N . ARG A 1 104 ? -1.406 -9.926 -8.491 1.00 91.88 104 ARG A N 1
ATOM 822 C CA . ARG A 1 104 ? -0.151 -10.460 -9.016 1.00 91.88 104 ARG A CA 1
ATOM 823 C C . ARG A 1 104 ? -0.325 -10.832 -10.473 1.00 91.88 104 ARG A C 1
ATOM 825 O O . ARG A 1 104 ? -1.290 -11.502 -10.829 1.00 91.88 104 ARG A O 1
ATOM 832 N N . THR A 1 105 ? 0.658 -10.454 -11.274 1.00 91.69 105 THR A N 1
ATOM 833 C CA . THR A 1 105 ? 0.791 -10.864 -12.668 1.00 91.69 105 THR A CA 1
ATOM 834 C C . THR A 1 105 ? 2.228 -11.296 -12.950 1.00 91.69 105 THR A C 1
ATOM 836 O O . THR A 1 105 ? 3.131 -11.034 -12.152 1.00 91.69 105 THR A O 1
ATOM 839 N N . THR A 1 106 ? 2.421 -11.985 -14.067 1.00 93.19 106 THR A N 1
ATOM 840 C CA . THR A 1 106 ? 3.717 -12.423 -14.587 1.00 93.19 106 THR A CA 1
ATOM 841 C C . THR A 1 106 ? 3.753 -12.138 -16.078 1.00 93.19 106 THR A C 1
ATOM 843 O O . THR A 1 106 ? 2.770 -12.385 -16.775 1.00 93.19 106 THR A O 1
ATOM 846 N N . PHE A 1 107 ? 4.885 -11.657 -16.565 1.00 93.25 107 PHE A N 1
ATOM 847 C CA . PHE A 1 107 ? 5.144 -11.420 -17.978 1.00 93.25 107 PHE A CA 1
ATOM 848 C C . PHE A 1 107 ? 6.569 -11.868 -18.290 1.00 93.25 107 PHE A C 1
ATOM 850 O O . PHE A 1 107 ? 7.392 -11.960 -17.380 1.00 93.25 107 PHE A O 1
ATOM 857 N N . TYR A 1 108 ? 6.822 -12.159 -19.562 1.00 95.12 108 TYR A N 1
ATOM 858 C CA . TYR A 1 108 ? 8.094 -12.689 -20.033 1.00 95.12 108 TYR A CA 1
ATOM 859 C C . TYR A 1 108 ? 8.875 -11.605 -20.774 1.00 95.12 108 TYR A C 1
ATOM 861 O O . TYR A 1 108 ? 8.286 -10.854 -21.556 1.00 95.12 108 TYR A O 1
ATOM 869 N N . LEU A 1 109 ? 10.183 -11.528 -20.534 1.00 93.56 109 LEU A N 1
ATOM 870 C CA . LEU A 1 109 ? 11.079 -10.556 -21.165 1.00 93.56 109 LEU A CA 1
ATOM 871 C C . LEU A 1 109 ? 12.236 -11.265 -21.864 1.00 93.56 109 LEU A C 1
ATOM 873 O O . LEU A 1 109 ? 12.947 -12.084 -21.275 1.00 93.56 109 LEU A O 1
ATOM 877 N N . THR A 1 110 ? 12.472 -10.892 -23.119 1.00 95.25 110 THR A N 1
ATOM 878 C CA . THR A 1 110 ? 13.701 -11.226 -23.838 1.00 95.25 110 THR A CA 1
ATOM 879 C C . THR A 1 110 ? 14.816 -10.250 -23.460 1.00 95.25 110 THR A C 1
ATOM 881 O O . THR A 1 110 ? 14.577 -9.171 -22.917 1.00 95.25 110 THR A O 1
ATOM 884 N N . ARG A 1 111 ? 16.072 -10.634 -23.713 1.00 93.25 111 ARG A N 1
ATOM 885 C CA . ARG A 1 111 ? 17.252 -9.866 -23.280 1.00 93.25 111 ARG A CA 1
ATOM 886 C C . ARG A 1 111 ? 17.268 -8.439 -23.837 1.00 93.25 111 ARG A C 1
ATOM 888 O O . ARG A 1 111 ? 17.701 -7.529 -23.143 1.00 93.25 111 ARG A O 1
ATOM 895 N N . 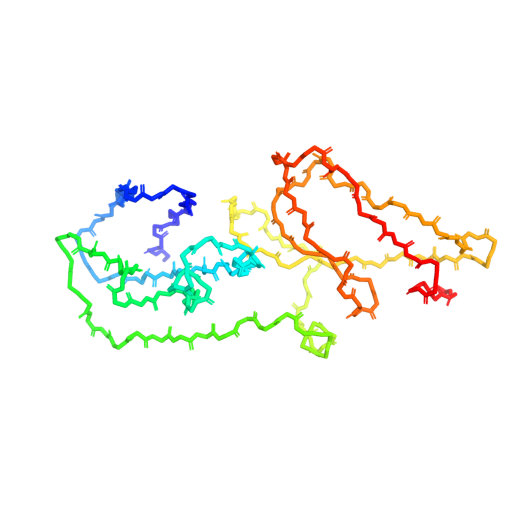ASP A 1 112 ? 16.816 -8.268 -25.069 1.00 93.88 112 ASP A N 1
ATOM 896 C CA . ASP A 1 112 ? 16.721 -6.995 -25.786 1.00 93.88 112 ASP A CA 1
ATOM 897 C C . ASP A 1 112 ? 15.649 -6.047 -25.225 1.00 93.88 112 ASP A C 1
ATOM 899 O O . ASP A 1 112 ? 15.716 -4.848 -25.477 1.00 93.88 112 ASP A O 1
ATOM 903 N N . LEU A 1 113 ? 14.708 -6.558 -24.425 1.00 93.12 113 LEU A N 1
ATOM 904 C CA . LEU A 1 113 ? 13.651 -5.770 -23.784 1.00 93.12 113 LEU A CA 1
ATOM 905 C C . LEU A 1 113 ? 13.984 -5.363 -22.341 1.00 93.12 113 LEU A C 1
ATOM 907 O O . LEU A 1 113 ? 13.207 -4.644 -21.714 1.00 93.12 113 LEU A O 1
ATOM 911 N N . ILE A 1 114 ? 15.116 -5.814 -21.789 1.00 95.19 114 ILE A N 1
ATOM 912 C CA . ILE A 1 114 ? 15.536 -5.426 -20.439 1.00 95.19 114 ILE A CA 1
ATOM 913 C C . ILE A 1 114 ? 16.132 -4.020 -20.495 1.00 95.19 114 ILE A C 1
ATOM 915 O O . ILE A 1 114 ? 17.282 -3.825 -20.886 1.00 95.19 114 ILE A O 1
ATOM 919 N N . ALA A 1 115 ? 15.341 -3.049 -20.059 1.00 96.38 115 ALA A N 1
ATOM 920 C CA . ALA A 1 115 ? 15.739 -1.660 -19.916 1.00 96.38 115 ALA A CA 1
ATOM 921 C C . ALA A 1 115 ? 15.030 -1.029 -18.716 1.00 96.38 115 ALA A C 1
ATOM 923 O O . ALA A 1 115 ? 14.047 -1.565 -18.197 1.00 96.38 115 ALA A O 1
ATOM 924 N N . ASP A 1 116 ? 15.544 0.118 -18.283 1.00 98.25 116 ASP A N 1
ATOM 925 C CA . ASP A 1 116 ? 14.839 0.981 -17.348 1.00 98.25 116 ASP A CA 1
ATOM 926 C C . ASP A 1 116 ? 13.492 1.373 -17.962 1.00 98.25 116 ASP A C 1
ATOM 928 O O . ASP A 1 116 ? 13.392 1.645 -19.162 1.00 98.25 116 ASP A O 1
ATOM 932 N N . THR A 1 117 ? 12.439 1.382 -17.152 1.00 97.44 117 THR A N 1
ATOM 933 C CA . THR A 1 117 ? 11.092 1.679 -17.642 1.00 97.44 117 THR A CA 1
ATOM 934 C C . THR A 1 117 ? 10.248 2.380 -16.586 1.00 97.44 117 THR A C 1
ATOM 936 O O . THR A 1 117 ? 10.699 2.663 -15.475 1.00 97.44 117 THR A O 1
ATOM 939 N N . PHE A 1 118 ? 9.007 2.678 -16.951 1.00 97.44 118 PHE A N 1
ATOM 940 C CA . PHE A 1 118 ? 8.026 3.334 -16.110 1.00 97.44 118 PHE A CA 1
ATOM 941 C C . PHE A 1 118 ? 6.732 2.528 -16.137 1.00 97.44 118 PHE A C 1
ATOM 943 O O . PHE A 1 118 ? 6.163 2.286 -17.200 1.00 97.44 118 PHE A O 1
ATOM 950 N N . LEU A 1 119 ? 6.271 2.100 -14.964 1.00 96.50 119 LEU A N 1
ATOM 951 C CA . LEU A 1 119 ? 4.970 1.463 -14.819 1.00 96.50 119 LEU A CA 1
ATOM 952 C C . LEU A 1 119 ? 3.890 2.541 -14.811 1.00 96.50 119 LEU A C 1
ATOM 954 O O . LEU A 1 119 ? 3.875 3.368 -13.900 1.00 96.50 119 LEU A O 1
ATOM 958 N N . ASP A 1 120 ? 2.999 2.500 -15.796 1.00 95.94 120 ASP A N 1
ATOM 959 C CA . ASP A 1 120 ? 1.798 3.332 -15.837 1.00 95.94 120 ASP A CA 1
ATOM 960 C C . ASP A 1 120 ? 0.775 2.859 -14.793 1.00 95.94 120 ASP A C 1
ATOM 962 O O . ASP A 1 120 ? 0.436 1.675 -14.712 1.00 95.94 120 ASP A O 1
ATOM 966 N N . ILE A 1 121 ? 0.326 3.800 -13.971 1.00 93.81 121 ILE A N 1
ATOM 967 C CA . ILE A 1 121 ? -0.623 3.612 -12.868 1.00 93.81 121 ILE A CA 1
ATOM 968 C C . ILE A 1 121 ? -1.846 4.531 -13.026 1.00 93.81 121 ILE A C 1
ATOM 970 O O . ILE A 1 121 ? -2.611 4.665 -12.072 1.00 93.81 121 ILE A O 1
ATOM 974 N N . GLY A 1 122 ? -2.028 5.170 -14.190 1.00 90.44 122 GLY A N 1
ATOM 975 C CA . GLY A 1 122 ? -3.046 6.202 -14.425 1.00 90.44 122 GLY A CA 1
ATOM 976 C C . GLY A 1 122 ? -4.476 5.775 -14.091 1.00 90.44 122 GLY A C 1
ATOM 977 O O . GLY A 1 122 ? -5.260 6.557 -13.558 1.00 90.44 122 GLY A O 1
ATOM 978 N N . ASP A 1 123 ? -4.790 4.503 -14.332 1.00 88.50 123 ASP A N 1
ATOM 979 C CA . ASP A 1 123 ? -6.112 3.920 -14.071 1.00 88.50 123 ASP A CA 1
ATOM 980 C C . ASP A 1 123 ? -6.215 3.229 -12.698 1.00 88.50 123 ASP A C 1
ATOM 982 O O . ASP A 1 123 ? -7.199 2.544 -12.399 1.00 88.50 123 ASP A O 1
ATOM 986 N N . TRP A 1 124 ? -5.178 3.326 -11.863 1.00 90.31 124 TRP A N 1
ATOM 987 C CA . TRP A 1 124 ? -5.127 2.660 -10.563 1.00 90.31 124 TRP A CA 1
ATOM 988 C C . TRP A 1 124 ? -5.592 3.605 -9.449 1.00 90.31 124 TRP A C 1
ATOM 990 O O . TRP A 1 124 ? -5.632 4.816 -9.607 1.00 90.31 124 TRP A O 1
ATOM 1000 N N . GLY A 1 125 ? -5.962 3.049 -8.291 1.00 89.25 125 GLY A N 1
ATOM 1001 C CA . GLY A 1 125 ? -6.373 3.828 -7.117 1.00 89.25 125 GLY A CA 1
ATOM 1002 C C . GLY A 1 125 ? -5.189 4.277 -6.255 1.00 89.25 125 GLY A C 1
ATOM 1003 O O . GLY A 1 125 ? -4.411 5.155 -6.618 1.00 89.25 125 GLY A O 1
ATOM 1004 N N . LYS A 1 126 ? -5.041 3.656 -5.082 1.00 90.06 126 LYS A N 1
ATOM 1005 C CA . LYS A 1 126 ? -3.936 3.889 -4.143 1.00 90.06 126 LYS A CA 1
ATOM 1006 C C . LYS A 1 126 ? -3.312 2.564 -3.730 1.00 90.06 126 LYS A C 1
ATOM 1008 O O . LYS A 1 126 ? -4.039 1.606 -3.470 1.00 90.06 126 LYS A O 1
ATOM 1013 N N . GLY A 1 127 ? -1.990 2.513 -3.604 1.00 92.75 127 GLY A N 1
ATOM 1014 C CA . GLY A 1 127 ? -1.324 1.312 -3.113 1.00 92.75 127 GLY A CA 1
ATOM 1015 C C . GLY A 1 127 ? 0.193 1.349 -3.216 1.00 92.75 127 GLY A C 1
ATOM 1016 O O . GLY A 1 127 ? 0.818 2.407 -3.210 1.00 92.75 127 GLY A O 1
ATOM 1017 N N . VAL A 1 128 ? 0.781 0.157 -3.295 1.00 95.69 128 VAL A N 1
ATOM 1018 C CA . VAL A 1 128 ? 2.222 -0.085 -3.440 1.00 95.69 128 VAL A CA 1
ATOM 1019 C C . VAL A 1 128 ? 2.475 -1.124 -4.522 1.00 95.69 128 VAL A C 1
ATOM 1021 O O . VAL A 1 128 ? 1.628 -1.990 -4.753 1.00 95.69 128 VAL A O 1
ATOM 1024 N N . VAL A 1 129 ? 3.646 -1.065 -5.156 1.00 96.81 129 VAL A N 1
ATOM 1025 C CA . VAL A 1 129 ? 4.032 -2.017 -6.204 1.00 96.81 129 VAL A CA 1
ATOM 1026 C C . VAL A 1 129 ? 5.309 -2.754 -5.833 1.00 96.81 129 VAL A C 1
ATOM 1028 O O . VAL A 1 129 ? 6.256 -2.180 -5.298 1.00 96.81 129 VAL A O 1
ATOM 1031 N N . PHE A 1 130 ? 5.327 -4.045 -6.160 1.00 97.56 130 PHE A N 1
ATOM 1032 C CA . PHE A 1 130 ? 6.491 -4.903 -6.018 1.00 97.56 130 PHE A CA 1
ATOM 1033 C C . PHE A 1 130 ? 6.862 -5.520 -7.363 1.00 97.56 130 PHE A C 1
ATOM 1035 O O . PHE A 1 130 ? 6.008 -6.114 -8.018 1.00 97.56 130 PHE A O 1
ATOM 1042 N N . ILE A 1 131 ? 8.142 -5.454 -7.730 1.00 97.00 131 ILE A N 1
ATOM 1043 C CA . ILE A 1 131 ? 8.706 -6.148 -8.896 1.00 97.00 131 ILE A CA 1
ATOM 1044 C C . ILE A 1 131 ? 9.717 -7.162 -8.384 1.00 97.00 131 ILE A C 1
ATOM 1046 O O . ILE A 1 131 ? 10.678 -6.801 -7.709 1.00 97.00 131 ILE A O 1
ATOM 1050 N N . ASN A 1 132 ? 9.474 -8.450 -8.642 1.00 95.19 132 ASN A N 1
ATOM 1051 C CA . ASN A 1 132 ? 10.334 -9.544 -8.175 1.00 95.19 132 ASN A CA 1
ATOM 1052 C C . ASN A 1 132 ? 10.659 -9.488 -6.666 1.00 95.19 132 ASN A C 1
ATOM 1054 O O . ASN A 1 132 ? 11.748 -9.855 -6.231 1.00 95.19 132 ASN A O 1
ATOM 1058 N N . GLY A 1 133 ? 9.691 -9.031 -5.863 1.00 95.38 133 GLY A N 1
ATOM 1059 C CA . GLY A 1 133 ? 9.809 -8.877 -4.412 1.00 95.38 133 GLY A CA 1
ATOM 1060 C C . GLY A 1 133 ? 10.428 -7.552 -3.955 1.00 95.38 133 GLY A C 1
ATOM 1061 O O . GLY A 1 133 ? 10.424 -7.283 -2.755 1.00 95.38 133 GLY A O 1
ATOM 1062 N N . PHE A 1 134 ? 10.927 -6.707 -4.855 1.00 97.06 134 PHE A N 1
ATOM 1063 C CA . PHE A 1 134 ? 11.439 -5.379 -4.521 1.00 97.06 134 PHE A CA 1
ATOM 1064 C C . PHE A 1 134 ? 10.303 -4.349 -4.513 1.00 97.06 134 PHE A C 1
ATOM 1066 O O . PHE A 1 134 ? 9.559 -4.266 -5.486 1.00 97.06 134 PHE A O 1
ATOM 1073 N N . ASN A 1 135 ? 10.166 -3.569 -3.437 1.00 97.06 135 ASN A N 1
ATOM 1074 C CA . ASN A 1 135 ? 9.162 -2.503 -3.338 1.00 97.06 135 ASN A CA 1
ATOM 1075 C C . ASN A 1 135 ? 9.618 -1.279 -4.147 1.00 97.06 135 ASN A C 1
ATOM 1077 O O . ASN A 1 135 ? 10.574 -0.616 -3.749 1.00 97.06 135 ASN A O 1
ATOM 1081 N N . ILE A 1 136 ? 8.942 -0.980 -5.257 1.00 96.88 136 ILE A N 1
ATOM 1082 C CA . ILE A 1 136 ? 9.299 0.152 -6.133 1.00 96.88 136 ILE A CA 1
ATOM 1083 C C . ILE A 1 136 ? 8.625 1.467 -5.718 1.00 96.88 136 ILE A C 1
ATOM 1085 O O . ILE A 1 136 ? 8.901 2.509 -6.304 1.00 96.88 136 ILE A O 1
ATOM 1089 N N . GLY A 1 137 ? 7.757 1.441 -4.703 1.00 94.62 137 GLY A N 1
ATOM 1090 C CA . GLY A 1 137 ? 7.147 2.637 -4.134 1.00 94.62 137 GLY A CA 1
ATOM 1091 C C . GLY A 1 137 ? 5.628 2.582 -4.031 1.00 94.62 137 GLY A C 1
ATOM 1092 O O . GLY A 1 137 ? 4.982 1.550 -4.234 1.00 94.62 137 GLY A O 1
ATOM 1093 N N . ARG A 1 138 ? 5.071 3.738 -3.661 1.00 94.50 138 ARG A N 1
ATOM 1094 C CA . ARG A 1 138 ? 3.637 3.978 -3.483 1.00 94.50 138 ARG A CA 1
ATOM 1095 C C . ARG A 1 138 ? 3.076 4.702 -4.694 1.00 94.50 138 ARG A C 1
ATOM 1097 O O . ARG A 1 138 ? 3.757 5.548 -5.262 1.00 94.50 138 ARG A O 1
ATOM 1104 N N . TYR A 1 139 ? 1.817 4.436 -5.003 1.00 93.88 139 TYR A N 1
ATOM 1105 C CA . TYR A 1 139 ? 1.049 5.198 -5.975 1.00 93.88 139 TYR A CA 1
ATOM 1106 C C . TYR A 1 139 ? -0.245 5.721 -5.361 1.00 93.88 139 TYR A C 1
ATOM 1108 O O . TYR A 1 139 ? -0.786 5.141 -4.414 1.00 93.88 139 TYR A O 1
ATOM 1116 N N . PHE A 1 140 ? -0.742 6.818 -5.920 1.00 91.12 140 PHE A N 1
ATOM 1117 C CA . PHE A 1 140 ? -2.024 7.402 -5.565 1.00 91.12 140 PHE A CA 1
ATOM 1118 C C . PHE A 1 140 ? -2.574 8.167 -6.766 1.00 91.12 140 PHE A C 1
ATOM 1120 O O . PHE A 1 140 ? -1.882 9.038 -7.284 1.00 91.12 140 PHE A O 1
ATOM 1127 N N . CYS A 1 141 ? -3.810 7.886 -7.171 1.00 87.38 141 CYS A N 1
ATOM 1128 C CA . CYS A 1 141 ? -4.463 8.544 -8.304 1.00 87.38 141 CYS A CA 1
ATOM 1129 C C . CYS A 1 141 ? -4.519 10.075 -8.181 1.00 87.38 141 CYS A C 1
ATOM 1131 O O . CYS A 1 141 ? -4.455 10.763 -9.192 1.00 87.38 141 CYS A O 1
ATOM 1133 N N . GLY A 1 142 ? -4.577 10.618 -6.960 1.00 86.31 142 GLY A N 1
ATOM 1134 C CA . GLY A 1 142 ? -4.537 12.065 -6.717 1.00 86.31 142 GLY A CA 1
ATOM 1135 C C . GLY A 1 142 ? -3.145 12.704 -6.832 1.00 86.31 142 GLY A C 1
ATOM 1136 O O . GLY A 1 142 ? -3.014 13.910 -6.644 1.00 86.31 142 GLY A O 1
ATOM 1137 N N . SER A 1 143 ? -2.095 11.921 -7.091 1.00 86.75 143 SER A N 1
ATOM 1138 C CA . SER A 1 143 ? -0.727 12.418 -7.277 1.00 86.75 143 SER A CA 1
ATOM 1139 C C . SER A 1 143 ? -0.538 13.019 -8.678 1.00 86.75 143 SER A C 1
ATOM 1141 O O . SER A 1 143 ? -1.092 12.497 -9.639 1.00 86.75 143 SER A O 1
ATOM 1143 N N . PRO A 1 144 ? 0.307 14.047 -8.872 1.00 90.12 144 PRO A N 1
ATOM 1144 C CA . PRO A 1 144 ? 0.734 14.443 -10.218 1.00 90.12 144 PRO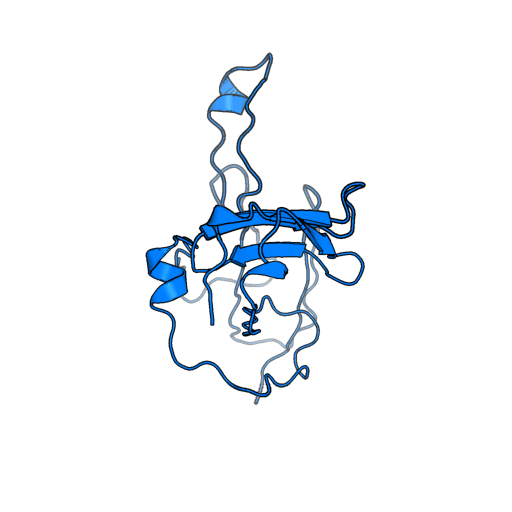 A CA 1
ATOM 1145 C C . PRO A 1 144 ? 1.609 13.375 -10.900 1.00 90.12 144 PRO A C 1
ATOM 1147 O O . PRO A 1 144 ? 1.714 13.340 -12.123 1.00 90.12 144 PRO A O 1
ATOM 1150 N N . HIS A 1 145 ? 2.246 12.494 -10.123 1.00 90.38 145 HIS A N 1
ATOM 1151 C CA . HIS A 1 145 ? 3.050 11.393 -10.650 1.00 90.38 145 HIS A CA 1
ATOM 1152 C C . HIS A 1 145 ? 2.158 10.183 -10.947 1.00 90.38 145 HIS A C 1
ATOM 1154 O O . HIS A 1 145 ? 1.678 9.536 -10.018 1.00 90.38 145 HIS A O 1
ATOM 1160 N N . GLN A 1 146 ? 1.977 9.885 -12.235 1.00 94.56 146 GLN A N 1
ATOM 1161 C CA . GLN A 1 146 ? 1.152 8.779 -12.748 1.00 94.56 146 GLN A CA 1
ATOM 1162 C C . GLN A 1 146 ? 1.991 7.625 -13.316 1.00 94.56 146 GLN A C 1
ATOM 1164 O O . GLN A 1 146 ? 1.487 6.750 -14.014 1.00 94.56 146 GLN A O 1
ATOM 1169 N N . THR A 1 147 ? 3.286 7.602 -13.004 1.00 96.75 147 THR A N 1
ATOM 1170 C CA . THR A 1 147 ? 4.165 6.479 -13.310 1.00 96.75 147 THR A CA 1
ATOM 1171 C C . THR A 1 147 ? 5.106 6.180 -12.149 1.00 96.75 147 THR A C 1
ATOM 1173 O O . THR A 1 147 ? 5.456 7.066 -11.366 1.00 96.75 147 THR A O 1
ATOM 1176 N N . LEU A 1 148 ? 5.533 4.921 -12.040 1.00 97.50 148 LEU A N 1
ATOM 1177 C CA . LEU A 1 148 ? 6.589 4.496 -11.120 1.00 97.50 148 LEU A CA 1
ATOM 1178 C C . LEU A 1 148 ? 7.817 4.051 -11.903 1.00 97.50 148 LEU A C 1
ATOM 1180 O O . LEU A 1 148 ? 7.715 3.211 -12.793 1.00 97.50 148 LEU A O 1
ATOM 1184 N N . TYR A 1 149 ? 8.982 4.589 -11.550 1.00 98.00 149 TYR A N 1
ATOM 1185 C CA . TYR A 1 149 ? 10.249 4.162 -12.132 1.00 98.00 149 TYR A CA 1
ATOM 1186 C C . TYR A 1 149 ? 10.559 2.705 -11.765 1.00 98.00 149 TYR A C 1
ATOM 1188 O O . TYR A 1 149 ? 10.502 2.320 -10.594 1.00 98.00 149 TYR A O 1
ATOM 1196 N N . VAL A 1 150 ? 10.916 1.906 -12.769 1.00 98.00 150 VAL A N 1
ATOM 1197 C CA . VAL A 1 150 ? 11.317 0.508 -12.616 1.00 98.00 150 VAL A CA 1
ATOM 1198 C C . VAL A 1 150 ? 12.736 0.337 -13.165 1.00 98.00 150 VAL A C 1
ATOM 1200 O O . VAL A 1 150 ? 12.918 0.322 -14.384 1.00 98.00 150 VAL A O 1
ATOM 1203 N N . PRO A 1 151 ? 13.742 0.189 -12.285 1.00 97.75 151 PRO A N 1
ATOM 1204 C CA . PRO A 1 151 ? 15.111 -0.088 -12.701 1.00 97.75 151 PRO A CA 1
ATOM 1205 C C . PRO A 1 151 ? 15.233 -1.436 -13.426 1.00 97.75 151 PRO A C 1
ATOM 1207 O O . PRO A 1 151 ? 14.759 -2.460 -12.919 1.00 97.75 151 PRO A O 1
ATOM 1210 N N . ALA A 1 152 ? 15.966 -1.467 -14.539 1.00 97.25 152 ALA A N 1
ATOM 1211 C CA . ALA A 1 152 ? 16.262 -2.666 -15.323 1.00 97.25 152 ALA A CA 1
ATOM 1212 C C . ALA A 1 152 ? 16.814 -3.834 -14.483 1.00 97.25 152 ALA A C 1
ATOM 1214 O O . ALA A 1 152 ? 16.397 -4.971 -14.716 1.00 97.25 152 ALA A O 1
ATOM 1215 N N . PRO A 1 153 ? 17.694 -3.610 -13.476 1.00 96.62 153 PRO A N 1
ATOM 1216 C CA . PRO A 1 153 ? 18.218 -4.693 -12.641 1.00 96.62 153 PRO A CA 1
ATOM 1217 C C . PRO A 1 153 ? 17.164 -5.449 -11.822 1.00 96.62 153 PRO A C 1
ATOM 1219 O O . PRO A 1 153 ? 17.469 -6.515 -11.286 1.00 96.62 153 PRO A O 1
ATOM 1222 N N . LEU A 1 154 ? 15.940 -4.922 -11.691 1.00 96.81 154 LEU A N 1
ATOM 1223 C CA . LEU A 1 154 ? 14.846 -5.647 -11.045 1.00 96.81 154 LEU A CA 1
ATOM 1224 C C . LEU A 1 154 ? 14.246 -6.727 -11.948 1.00 96.81 154 LEU A C 1
ATOM 1226 O O . LEU A 1 154 ? 13.583 -7.630 -11.433 1.00 96.81 154 LEU A O 1
ATOM 1230 N N . PHE A 1 155 ? 14.458 -6.666 -13.264 1.00 96.00 155 PHE A N 1
ATOM 1231 C CA . PHE A 1 155 ? 13.974 -7.671 -14.204 1.00 96.00 155 PHE A CA 1
ATOM 1232 C C . PHE A 1 155 ? 14.872 -8.905 -14.257 1.00 96.00 155 PHE A C 1
ATOM 1234 O O . PHE A 1 155 ? 16.049 -8.890 -13.898 1.00 96.00 155 PHE A O 1
ATOM 1241 N N . LYS A 1 156 ? 14.283 -10.008 -14.717 1.00 91.81 156 LYS A N 1
ATOM 1242 C CA . LYS A 1 156 ? 14.971 -11.273 -14.968 1.00 91.81 156 LYS A CA 1
ATOM 1243 C C . LYS A 1 156 ? 14.642 -11.714 -16.387 1.00 91.81 156 LYS A C 1
ATOM 1245 O O . LYS A 1 156 ? 13.547 -11.447 -16.869 1.00 91.81 156 LYS A O 1
ATOM 1250 N N . LEU A 1 157 ? 15.601 -12.369 -17.035 1.00 91.75 157 LEU A N 1
ATOM 1251 C CA . LEU A 1 157 ? 15.370 -13.024 -18.318 1.00 91.75 157 LEU A CA 1
ATOM 1252 C C . LEU A 1 157 ? 14.450 -14.231 -18.114 1.00 91.75 157 LEU A C 1
ATOM 1254 O O . LEU A 1 157 ? 14.668 -14.996 -17.169 1.00 91.75 157 LEU A O 1
ATOM 1258 N N . GLY A 1 158 ? 13.510 -14.430 -19.036 1.00 82.12 158 GLY A N 1
ATOM 1259 C CA . GLY A 1 158 ? 12.496 -15.478 -18.937 1.00 82.12 158 GLY A CA 1
ATOM 1260 C C . GLY A 1 158 ? 11.193 -14.849 -18.531 1.00 82.12 158 GLY A C 1
ATOM 1261 O O . GLY A 1 158 ? 10.734 -15.112 -17.401 1.00 82.12 158 GLY A O 1
#

Sequence (158 aa):
PTGTQHFGFWDSENNLLELDILPGVHRLELLVENCGRISYSENLDWLAEKKGLGPDNRIVLQYANPVSKLNITGVPLLSHWITSLTGWKNKVRYEVKGAPSLIRTTFYLTRDLIADTFLDIGDWGKGVVFINGFNIGRYFCGSPHQTLYVPAPLFKLG

pLDDT: mean 85.36, std 14.16, range [31.58, 98.25]

Foldseek 3Di:
DQDPLDDDDDDDPPD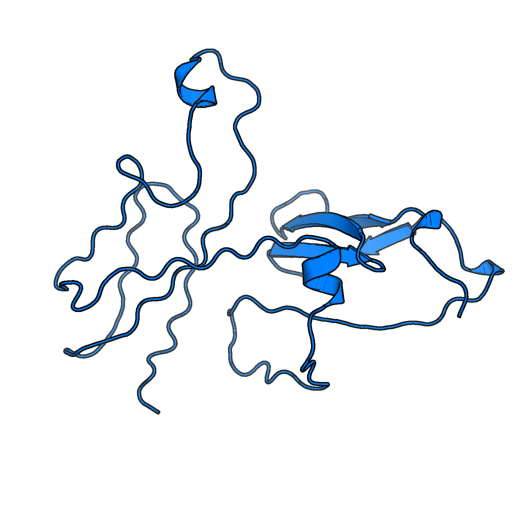DDDDPDDDDDDDDDDDFDDPDADPDDPDVVSNVDDGDDDPVRHDDDDPDDDPDDDDDDDPPLALVVVVPDDDDDPDDPCVSPHDDDDDDDDDADAPVRQAKDKAFCLVPAWDWDDQNSRTQDIDHNPDPDRITIDGSVSDDHD

Radius of gyration: 19.83 Å; chains: 1; bounding box: 48×43×49 Å

InterPro domains:
  IPR001944 Glycoside hydrolase, family 35 [PTHR23421] (17-156)
  IPR008979 Galactose-binding-like domain superfamily [SSF49785] (32-157)
  IPR048913 Beta-galactosidase, galactose-binding domain [PF21467] (101-156)